Protein AF-A0A3D9SXV8-F1 (afdb_monomer_lite)

pLDDT: mean 83.95, std 8.57, range [51.34, 94.62]

Organism: NCBI:txid111806

Structure (mmCIF, N/CA/C/O backbone):
data_AF-A0A3D9SXV8-F1
#
_entry.id   AF-A0A3D9SXV8-F1
#
loop_
_atom_site.group_PDB
_atom_site.id
_atom_site.type_symbol
_atom_site.label_atom_id
_atom_site.label_alt_id
_atom_site.label_comp_id
_atom_site.label_asym_id
_atom_site.label_entity_id
_atom_site.label_seq_id
_atom_site.pdbx_PDB_ins_code
_atom_site.Cartn_x
_atom_site.Cartn_y
_atom_site.Cartn_z
_atom_site.occupancy
_atom_site.B_iso_or_equiv
_atom_site.auth_seq_id
_atom_site.auth_comp_id
_atom_site.auth_asym_id
_atom_site.auth_atom_id
_atom_site.pdbx_PDB_model_num
ATOM 1 N N . MET A 1 1 ? 10.862 8.177 3.736 1.00 51.34 1 MET A N 1
ATOM 2 C CA . MET A 1 1 ? 10.577 8.195 5.181 1.00 51.34 1 MET A CA 1
ATOM 3 C C . MET A 1 1 ? 9.714 6.998 5.511 1.00 51.34 1 MET A C 1
ATOM 5 O O . MET A 1 1 ? 8.663 6.842 4.898 1.00 51.34 1 MET A O 1
ATOM 9 N N . ALA A 1 2 ? 10.207 6.111 6.371 1.00 75.06 2 ALA A N 1
ATOM 10 C CA . ALA A 1 2 ? 9.365 5.099 6.994 1.00 75.06 2 ALA A CA 1
ATOM 11 C C . ALA A 1 2 ? 8.581 5.783 8.123 1.00 75.06 2 ALA A C 1
ATOM 13 O O . ALA A 1 2 ? 9.145 6.641 8.797 1.00 75.06 2 ALA A O 1
ATOM 14 N N . LEU A 1 3 ? 7.302 5.444 8.279 1.00 78.31 3 LEU A N 1
ATOM 15 C CA . LEU A 1 3 ? 6.512 5.881 9.432 1.00 78.31 3 LEU A CA 1
ATOM 16 C C . LEU A 1 3 ? 7.161 5.342 10.708 1.00 78.31 3 LEU A C 1
ATOM 18 O O . LEU A 1 3 ? 7.567 4.174 10.733 1.00 78.31 3 LEU A O 1
ATOM 22 N N . SER A 1 4 ? 7.217 6.166 11.748 1.00 89.31 4 SER A N 1
ATOM 23 C CA . SER A 1 4 ? 7.551 5.731 13.101 1.00 89.31 4 SER A CA 1
ATOM 24 C C . SER A 1 4 ? 6.560 4.660 13.576 1.00 89.31 4 SER A C 1
ATOM 26 O O . SER A 1 4 ? 5.415 4.606 13.123 1.00 89.31 4 SER A O 1
ATOM 28 N N . MET A 1 5 ? 6.986 3.802 14.505 1.00 89.12 5 MET A N 1
ATOM 29 C CA . MET A 1 5 ? 6.125 2.769 15.098 1.00 89.12 5 MET A CA 1
ATOM 30 C C . MET A 1 5 ? 4.872 3.367 15.751 1.00 89.12 5 MET A C 1
ATOM 32 O O . MET A 1 5 ? 3.790 2.796 15.643 1.00 89.12 5 MET A O 1
ATOM 36 N N . GLU A 1 6 ? 5.000 4.546 16.365 1.00 90.31 6 GLU A N 1
ATOM 37 C CA . GLU A 1 6 ? 3.866 5.245 16.977 1.00 90.31 6 GLU A CA 1
ATOM 38 C C . GLU A 1 6 ? 2.867 5.732 15.921 1.00 90.31 6 GLU A C 1
ATOM 40 O O . GLU A 1 6 ? 1.662 5.538 16.053 1.00 90.31 6 GLU A O 1
ATOM 45 N N . GLU A 1 7 ? 3.358 6.274 14.806 1.00 87.00 7 GLU A N 1
ATOM 46 C CA . GLU A 1 7 ? 2.493 6.694 13.699 1.00 87.00 7 GLU A CA 1
ATOM 47 C C . GLU A 1 7 ? 1.754 5.495 13.087 1.00 87.00 7 GLU A C 1
ATOM 49 O O . GLU A 1 7 ? 0.581 5.600 12.726 1.00 87.00 7 GLU A O 1
ATOM 54 N N . GLN A 1 8 ? 2.414 4.335 13.003 1.00 87.50 8 GLN A N 1
ATOM 55 C CA . GLN A 1 8 ? 1.783 3.094 12.545 1.00 87.50 8 GLN A CA 1
ATOM 56 C C . GLN A 1 8 ? 0.704 2.604 13.515 1.00 87.50 8 GLN A C 1
ATOM 58 O O . GLN A 1 8 ? -0.351 2.157 13.066 1.00 87.50 8 GLN A O 1
ATOM 63 N N . ARG A 1 9 ? 0.937 2.718 14.827 1.00 90.25 9 ARG A N 1
ATOM 64 C CA . ARG A 1 9 ? -0.051 2.378 15.857 1.00 90.25 9 ARG A CA 1
ATOM 65 C C . ARG A 1 9 ? -1.295 3.256 15.751 1.00 90.25 9 ARG A C 1
ATOM 67 O O . ARG A 1 9 ? -2.402 2.723 15.722 1.00 90.25 9 ARG A O 1
ATOM 74 N N . ILE A 1 10 ? -1.114 4.572 15.641 1.00 92.38 10 ILE A N 1
ATOM 75 C CA . ILE A 1 10 ? -2.219 5.530 15.498 1.00 92.38 10 ILE A CA 1
ATOM 76 C C . ILE A 1 10 ? -3.032 5.217 14.235 1.00 92.38 10 ILE A C 1
ATOM 78 O O . ILE A 1 10 ? -4.259 5.175 14.279 1.00 92.38 10 ILE A O 1
ATOM 82 N N . LEU A 1 11 ? -2.365 4.930 13.113 1.00 90.81 11 LEU A N 1
ATOM 83 C CA . LEU A 1 11 ? -3.036 4.527 11.873 1.00 90.81 11 LEU A CA 1
ATOM 84 C C . LEU A 1 11 ? -3.852 3.238 12.035 1.00 90.81 11 LEU A C 1
ATOM 86 O O . LEU A 1 11 ? -4.985 3.181 11.562 1.00 90.81 11 LEU A O 1
ATOM 90 N N . ALA A 1 12 ? -3.308 2.227 12.717 1.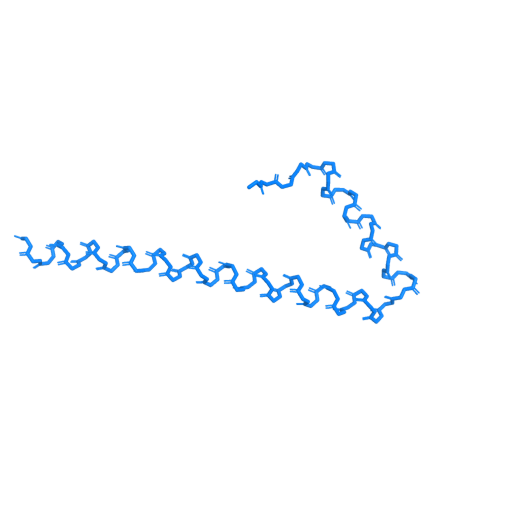00 88.69 12 ALA A N 1
ATOM 91 C CA . ALA A 1 12 ? -4.016 0.973 12.971 1.00 88.69 12 ALA A CA 1
ATOM 92 C C . ALA A 1 12 ? -5.255 1.177 13.862 1.00 88.69 12 ALA A C 1
ATOM 94 O O . ALA A 1 12 ? -6.299 0.556 13.645 1.00 88.69 12 ALA A O 1
ATOM 95 N N . GLU A 1 13 ? -5.165 2.076 14.840 1.00 92.75 13 GLU A N 1
ATOM 96 C CA . GLU A 1 13 ? -6.298 2.433 15.689 1.00 92.75 13 GLU A CA 1
ATOM 97 C C . GLU A 1 13 ? -7.386 3.177 14.904 1.00 92.75 13 GLU A C 1
ATOM 99 O O . GLU A 1 13 ? -8.566 2.844 15.028 1.00 92.75 13 GLU A O 1
ATOM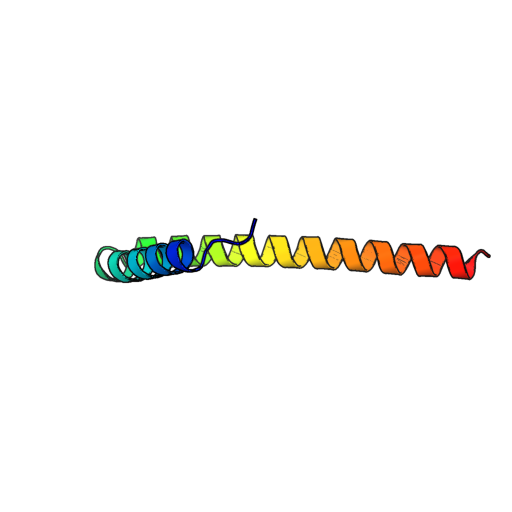 104 N N . ILE A 1 14 ? -7.000 4.121 14.039 1.00 90.31 14 ILE A N 1
ATOM 105 C CA . ILE A 1 14 ? -7.931 4.824 13.145 1.00 90.31 14 ILE A CA 1
ATOM 106 C C . ILE A 1 14 ? -8.630 3.835 12.210 1.00 90.31 14 ILE A C 1
ATOM 108 O O . ILE A 1 14 ? -9.847 3.903 12.070 1.00 90.31 14 ILE A O 1
ATOM 112 N N . GLU A 1 15 ? -7.901 2.900 11.592 1.00 89.38 15 GLU A N 1
ATOM 113 C CA . GLU A 1 15 ? -8.504 1.878 10.725 1.00 89.38 15 GLU A CA 1
ATOM 114 C C . GLU A 1 15 ? -9.504 0.998 11.485 1.00 89.38 15 GLU A C 1
ATOM 116 O O . GLU A 1 15 ? -10.573 0.693 10.957 1.00 89.38 15 GLU A O 1
ATOM 121 N N . THR A 1 16 ? -9.187 0.633 12.731 1.00 90.25 16 THR A N 1
ATOM 122 C CA . THR A 1 16 ? -10.065 -0.188 13.577 1.00 90.25 16 THR A CA 1
ATOM 123 C C . THR A 1 16 ? -11.358 0.550 13.918 1.00 90.25 16 THR A C 1
ATOM 125 O O . THR A 1 16 ? -12.439 -0.006 13.731 1.00 90.25 16 THR A O 1
ATOM 128 N N . ARG A 1 17 ? -11.261 1.808 14.368 1.00 92.25 17 ARG A N 1
ATOM 129 C CA . ARG A 1 17 ? -12.436 2.636 14.689 1.00 92.25 17 ARG A CA 1
ATOM 130 C C . ARG A 1 17 ? -13.267 2.929 13.440 1.00 92.25 17 ARG A C 1
ATOM 132 O O . ARG A 1 17 ? -14.478 2.763 13.447 1.00 92.25 17 ARG A O 1
ATOM 139 N N . LEU A 1 18 ? -12.615 3.251 12.326 1.00 91.62 18 LEU A N 1
ATOM 140 C CA . LEU A 1 18 ? -13.301 3.532 11.069 1.00 91.62 18 LEU A CA 1
ATOM 141 C C . LEU A 1 18 ? -14.052 2.314 10.519 1.00 91.62 18 LEU A C 1
ATOM 143 O O . LEU A 1 18 ? -15.128 2.470 9.957 1.00 91.62 18 LEU A O 1
ATOM 147 N N . ALA A 1 19 ? -13.511 1.104 10.683 1.00 90.06 19 ALA A N 1
ATOM 148 C CA . ALA A 1 19 ? -14.204 -0.121 10.291 1.00 90.06 19 ALA A CA 1
ATOM 149 C C . ALA A 1 19 ? -15.459 -0.398 11.135 1.00 90.06 19 ALA A C 1
ATOM 151 O O . ALA A 1 19 ? -16.377 -1.057 10.645 1.00 90.06 19 ALA A O 1
ATOM 152 N N . GLN A 1 20 ? -15.492 0.091 12.378 1.00 93.19 20 GLN A N 1
ATOM 153 C CA . GLN A 1 20 ? -16.653 0.004 13.264 1.00 93.19 20 GLN A CA 1
ATOM 154 C C . GLN A 1 20 ? -17.704 1.069 12.923 1.00 93.19 20 GLN A C 1
ATOM 156 O O . GLN A 1 20 ? -18.887 0.744 12.869 1.00 93.19 20 GLN A O 1
ATOM 161 N N . ASP A 1 21 ? -17.271 2.303 12.653 1.00 94.62 21 ASP A N 1
ATOM 162 C CA . ASP A 1 21 ? -18.164 3.436 12.386 1.00 94.62 21 ASP A CA 1
ATOM 163 C C . ASP A 1 21 ? -18.753 3.408 10.962 1.00 94.62 21 ASP A C 1
ATOM 165 O O . ASP A 1 21 ? -19.947 3.641 10.773 1.00 94.62 21 ASP A O 1
ATOM 169 N N . ASP A 1 22 ? -17.929 3.114 9.947 1.00 92.62 22 ASP A N 1
ATOM 170 C CA . ASP A 1 22 ? -18.335 3.027 8.538 1.00 92.62 22 ASP A CA 1
ATOM 171 C C . ASP A 1 22 ? -17.524 1.948 7.783 1.00 92.62 22 ASP A C 1
ATOM 173 O O . ASP A 1 22 ? -16.463 2.220 7.193 1.00 92.62 22 ASP A O 1
ATOM 177 N N . PRO A 1 23 ? -18.032 0.702 7.723 1.00 88.81 23 PRO A N 1
ATOM 178 C CA . PRO A 1 23 ? -17.341 -0.396 7.052 1.00 88.81 23 PRO A CA 1
ATOM 179 C C . PRO A 1 23 ? -17.206 -0.180 5.535 1.00 88.81 23 PRO A C 1
ATOM 181 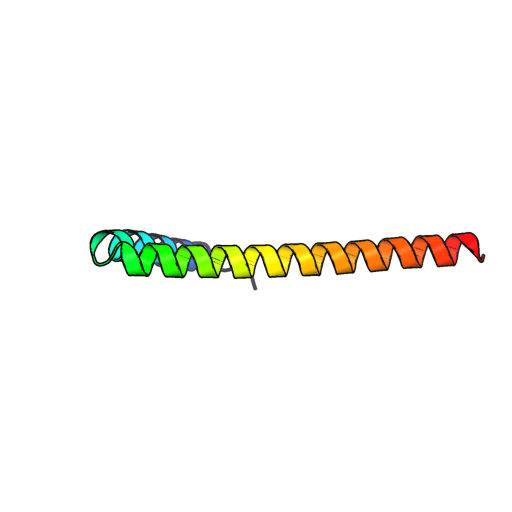O O . PRO A 1 23 ? -16.267 -0.690 4.912 1.00 88.81 23 PRO A O 1
ATOM 184 N N . GLY A 1 24 ? -18.114 0.587 4.918 1.00 88.69 24 GLY A N 1
ATOM 185 C CA . GLY A 1 24 ? -18.074 0.887 3.489 1.00 88.69 24 GLY A CA 1
ATOM 186 C C . GLY A 1 24 ? -16.911 1.813 3.146 1.00 88.69 24 GLY A C 1
ATOM 187 O O . GLY A 1 24 ? -16.148 1.554 2.205 1.00 88.69 24 GLY A O 1
ATOM 188 N N . LEU A 1 25 ? -16.730 2.872 3.936 1.00 86.75 25 LEU A N 1
ATOM 189 C CA . LEU A 1 25 ? -15.606 3.792 3.797 1.00 86.75 25 LEU A CA 1
ATOM 190 C C . LEU A 1 25 ? -14.271 3.113 4.122 1.00 86.75 25 LEU A C 1
ATOM 192 O O . LEU A 1 25 ? -13.314 3.264 3.352 1.00 86.75 25 LEU A O 1
ATOM 196 N N . ALA A 1 26 ? -14.218 2.305 5.184 1.00 89.50 26 ALA A N 1
ATOM 197 C CA . ALA A 1 26 ? -13.033 1.528 5.540 1.00 89.50 26 ALA A CA 1
ATOM 198 C C . ALA A 1 26 ? -12.584 0.623 4.379 1.00 89.50 26 ALA A C 1
ATOM 200 O O . ALA A 1 26 ? -11.427 0.677 3.949 1.00 89.50 26 ALA A O 1
ATOM 201 N N . GLY A 1 27 ? -13.515 -0.125 3.773 1.00 85.38 27 GLY A N 1
ATOM 202 C CA . GLY A 1 27 ? -13.225 -0.980 2.619 1.00 85.38 27 GLY A CA 1
ATOM 203 C C . GLY A 1 27 ? -12.664 -0.210 1.415 1.00 85.38 27 GLY A C 1
ATOM 204 O O . GLY A 1 27 ? -11.688 -0.642 0.787 1.00 85.38 27 GLY A O 1
ATOM 205 N N . ARG A 1 28 ? -13.225 0.968 1.110 1.00 87.19 28 ARG A N 1
ATOM 206 C CA . ARG A 1 28 ? -12.756 1.833 0.010 1.00 87.19 28 ARG A CA 1
ATOM 207 C C . ARG A 1 28 ? -11.344 2.368 0.259 1.00 87.19 28 ARG A C 1
ATOM 209 O O . ARG A 1 28 ? -10.518 2.361 -0.660 1.00 87.19 28 ARG A O 1
ATOM 216 N N . LEU A 1 29 ? -11.046 2.795 1.485 1.00 87.06 29 LEU A N 1
ATOM 217 C CA . LEU A 1 29 ? -9.727 3.306 1.866 1.00 87.06 29 LEU A CA 1
ATOM 218 C C . LEU A 1 29 ? -8.669 2.201 1.869 1.00 87.06 29 LEU A C 1
ATOM 220 O O . LEU A 1 29 ? -7.617 2.372 1.246 1.00 87.06 29 LEU A O 1
ATOM 224 N N . SER A 1 30 ? -8.963 1.031 2.444 1.00 83.31 30 SER A N 1
ATOM 225 C CA . SER A 1 30 ? -8.059 -0.123 2.386 1.00 83.31 30 SER A CA 1
ATOM 226 C C . SER A 1 30 ? -7.779 -0.553 0.940 1.00 83.31 30 SER A C 1
ATOM 228 O O . SER A 1 30 ? -6.633 -0.855 0.585 1.00 83.31 30 SER A O 1
ATOM 230 N N . GLY A 1 31 ? -8.795 -0.532 0.069 1.00 82.81 31 GLY A N 1
ATOM 231 C CA . GLY A 1 31 ? -8.641 -0.791 -1.365 1.00 82.81 31 GLY A CA 1
ATOM 232 C C . GLY A 1 31 ? -7.697 0.204 -2.051 1.00 82.81 31 GLY A C 1
ATOM 233 O O . GLY A 1 31 ? -6.788 -0.196 -2.787 1.00 82.81 31 GLY A O 1
ATOM 234 N N . MET A 1 32 ? -7.846 1.498 -1.758 1.00 83.25 32 MET A N 1
ATOM 235 C CA . MET A 1 32 ? -6.989 2.555 -2.300 1.00 83.25 32 MET A CA 1
ATOM 236 C C . MET A 1 32 ? -5.539 2.438 -1.808 1.00 83.25 32 MET A C 1
ATOM 238 O O . MET A 1 32 ? -4.601 2.557 -2.606 1.00 83.25 32 MET A O 1
ATOM 242 N N . THR A 1 33 ? -5.342 2.139 -0.523 1.00 80.62 33 THR A N 1
ATOM 243 C CA . THR A 1 33 ? -4.024 1.906 0.080 1.00 80.62 33 THR A CA 1
ATOM 244 C C . THR A 1 33 ? -3.329 0.708 -0.567 1.00 80.62 33 THR A C 1
ATOM 246 O O . THR A 1 33 ? -2.173 0.816 -0.991 1.00 80.62 33 THR A O 1
ATOM 249 N N . ARG A 1 34 ? -4.039 -0.413 -0.766 1.00 81.25 34 ARG A N 1
ATOM 250 C CA . ARG A 1 34 ? -3.511 -1.594 -1.475 1.00 81.25 34 ARG A CA 1
ATOM 251 C C . ARG A 1 34 ? -3.159 -1.287 -2.931 1.00 81.25 34 ARG A C 1
ATOM 253 O O . ARG A 1 34 ? -2.103 -1.715 -3.399 1.00 81.25 34 ARG A O 1
ATOM 260 N N . ALA A 1 35 ? -3.985 -0.516 -3.640 1.00 74.75 35 ALA A N 1
ATOM 261 C CA . ALA A 1 35 ? -3.713 -0.107 -5.018 1.00 74.75 35 ALA A CA 1
ATOM 262 C C . ALA A 1 35 ? -2.471 0.797 -5.119 1.00 74.75 35 ALA A C 1
ATOM 264 O O . ALA A 1 35 ? -1.613 0.582 -5.982 1.00 74.75 35 ALA A O 1
ATOM 265 N N . ARG A 1 36 ? -2.319 1.767 -4.206 1.00 75.12 36 ARG A N 1
ATOM 266 C CA . ARG A 1 36 ? -1.117 2.615 -4.110 1.00 75.12 36 ARG A CA 1
ATOM 267 C C . ARG A 1 36 ? 0.126 1.789 -3.780 1.00 75.12 36 ARG A C 1
ATOM 269 O O . ARG A 1 36 ? 1.154 1.972 -4.432 1.00 75.12 36 ARG A O 1
ATOM 276 N N . ARG A 1 37 ? 0.033 0.849 -2.832 1.00 74.62 37 ARG A N 1
ATOM 277 C CA . ARG A 1 37 ? 1.140 -0.048 -2.461 1.00 74.62 37 ARG A CA 1
ATOM 278 C C . ARG A 1 37 ? 1.551 -0.936 -3.636 1.00 74.62 37 ARG A C 1
ATOM 280 O O . ARG A 1 37 ? 2.728 -0.968 -3.976 1.00 74.62 37 ARG A O 1
ATOM 287 N N . ARG A 1 38 ? 0.592 -1.553 -4.341 1.00 72.44 38 ARG A N 1
ATOM 288 C CA . ARG A 1 38 ? 0.848 -2.333 -5.569 1.00 72.44 38 ARG A CA 1
ATOM 289 C C . ARG A 1 38 ? 1.515 -1.500 -6.663 1.00 72.44 38 ARG A C 1
ATOM 291 O O . ARG A 1 38 ? 2.470 -1.971 -7.272 1.00 72.44 38 ARG A O 1
ATOM 298 N N . ARG A 1 39 ? 1.066 -0.261 -6.904 1.00 70.69 39 ARG A N 1
ATOM 299 C CA . ARG A 1 39 ? 1.710 0.639 -7.882 1.00 70.69 39 ARG A CA 1
ATOM 300 C C . ARG A 1 39 ? 3.143 0.995 -7.485 1.00 70.69 39 ARG A C 1
ATOM 302 O O . ARG A 1 39 ? 4.007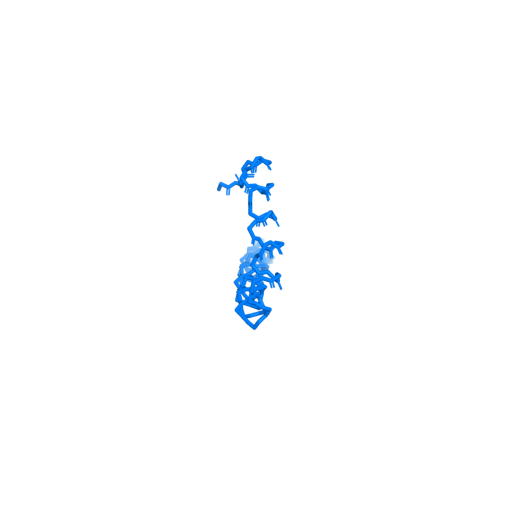 0.998 -8.354 1.00 70.69 39 ARG A O 1
ATOM 309 N N . ARG A 1 40 ? 3.415 1.264 -6.202 1.00 69.69 40 ARG A N 1
ATOM 310 C CA . ARG A 1 40 ? 4.780 1.531 -5.708 1.00 69.69 40 ARG A CA 1
ATOM 311 C C . ARG A 1 40 ? 5.693 0.316 -5.868 1.00 69.69 40 ARG A C 1
ATOM 313 O O . ARG A 1 40 ? 6.782 0.468 -6.403 1.00 69.69 40 ARG A O 1
ATOM 320 N N . VAL A 1 41 ? 5.225 -0.874 -5.485 1.00 71.69 41 VAL A N 1
ATOM 321 C CA . VAL A 1 41 ? 5.985 -2.127 -5.642 1.00 71.69 41 VAL A CA 1
ATOM 322 C C . VAL A 1 41 ? 6.272 -2.409 -7.116 1.00 71.69 41 VAL A C 1
ATOM 324 O O . VAL A 1 41 ? 7.412 -2.688 -7.463 1.00 71.69 41 VAL A O 1
ATOM 327 N N . ARG A 1 42 ? 5.276 -2.255 -8.000 1.00 69.94 42 ARG A N 1
ATOM 328 C CA . ARG A 1 42 ? 5.473 -2.419 -9.449 1.00 69.94 42 ARG A CA 1
ATOM 329 C C . ARG A 1 42 ? 6.492 -1.433 -10.012 1.00 69.94 42 ARG A C 1
ATOM 331 O O . ARG A 1 42 ? 7.367 -1.860 -10.746 1.00 69.94 42 ARG A O 1
ATOM 338 N N . ARG A 1 43 ? 6.413 -0.149 -9.645 1.00 68.38 43 ARG A N 1
ATOM 339 C CA . ARG A 1 43 ? 7.383 0.871 -10.087 1.00 68.38 43 ARG A CA 1
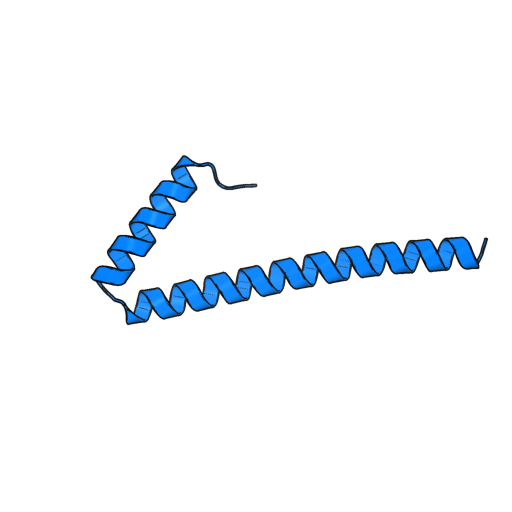ATOM 340 C C . ARG A 1 43 ? 8.801 0.585 -9.588 1.00 68.38 43 ARG A C 1
ATOM 342 O O . ARG A 1 43 ? 9.751 0.756 -10.344 1.00 68.38 43 ARG A O 1
ATOM 349 N N . GLY A 1 44 ? 8.939 0.126 -8.344 1.00 68.25 44 GLY A N 1
ATOM 350 C CA . GLY A 1 44 ? 10.226 -0.313 -7.801 1.00 68.25 44 GLY A CA 1
ATOM 351 C C . GLY A 1 44 ? 10.780 -1.516 -8.563 1.00 68.25 44 GLY A C 1
ATOM 352 O O . GLY A 1 44 ? 11.917 -1.481 -9.017 1.00 68.25 44 GLY A O 1
ATOM 353 N N . ALA A 1 45 ? 9.952 -2.536 -8.793 1.00 73.44 45 ALA A N 1
ATOM 354 C CA . ALA A 1 45 ? 10.341 -3.726 -9.545 1.00 73.44 45 ALA A CA 1
ATOM 355 C C . ALA A 1 45 ? 10.747 -3.401 -10.993 1.00 73.44 45 ALA A C 1
ATOM 357 O O . ALA A 1 45 ? 11.752 -3.917 -11.466 1.00 73.44 45 ALA A O 1
ATOM 358 N N . THR A 1 46 ? 10.024 -2.509 -11.682 1.00 75.00 46 THR A N 1
ATOM 359 C CA . THR A 1 46 ? 10.394 -2.079 -13.041 1.00 75.00 46 THR A CA 1
ATOM 360 C C . THR A 1 46 ? 11.698 -1.290 -13.069 1.00 75.00 46 THR A C 1
ATOM 362 O O . THR A 1 46 ? 12.474 -1.456 -14.001 1.00 75.00 46 THR A O 1
ATOM 365 N N . ALA A 1 47 ? 11.964 -0.458 -12.057 1.00 75.69 47 ALA A N 1
ATOM 366 C CA . ALA A 1 47 ? 13.220 0.284 -11.968 1.00 75.69 47 ALA A CA 1
ATOM 367 C C . ALA A 1 47 ? 14.410 -0.660 -11.737 1.00 75.69 47 ALA A C 1
ATOM 369 O O . ALA A 1 47 ? 15.416 -0.551 -12.429 1.00 75.69 47 ALA A O 1
ATOM 370 N N . VAL A 1 48 ? 14.268 -1.635 -10.832 1.00 85.25 48 VAL A N 1
ATOM 371 C CA . VAL A 1 48 ? 15.293 -2.667 -10.605 1.00 85.25 48 VAL A CA 1
ATOM 372 C C . VAL A 1 48 ? 15.519 -3.494 -11.870 1.00 85.25 48 VAL A C 1
ATOM 374 O O . VAL A 1 48 ? 16.661 -3.677 -12.276 1.00 85.25 48 VAL A O 1
ATOM 377 N N . ALA A 1 49 ? 14.450 -3.937 -12.537 1.00 83.56 49 ALA A N 1
ATOM 378 C CA . ALA A 1 49 ? 14.556 -4.691 -13.783 1.00 83.56 49 ALA A CA 1
ATOM 379 C C . ALA A 1 49 ? 15.258 -3.890 -14.893 1.00 83.56 49 ALA A C 1
ATOM 381 O O . ALA A 1 49 ? 16.096 -4.442 -15.596 1.00 83.56 49 ALA A O 1
ATOM 382 N N . ALA A 1 50 ? 14.965 -2.591 -15.022 1.00 82.25 50 ALA A N 1
ATOM 383 C CA . ALA A 1 50 ? 15.621 -1.719 -15.994 1.00 82.25 50 ALA A CA 1
ATOM 384 C C . ALA A 1 50 ? 17.122 -1.558 -15.708 1.00 82.25 50 ALA A C 1
ATOM 386 O O . ALA A 1 50 ? 17.925 -1.624 -16.634 1.00 82.25 50 ALA A O 1
ATOM 387 N N . VAL A 1 51 ? 17.509 -1.399 -14.437 1.00 87.50 51 VAL A N 1
ATOM 388 C CA . VAL A 1 51 ? 18.923 -1.328 -14.033 1.00 87.50 51 VAL A CA 1
ATOM 389 C C . VAL A 1 51 ? 19.642 -2.642 -14.337 1.00 87.50 51 VAL A C 1
ATOM 391 O O . VAL A 1 51 ? 20.712 -2.620 -14.934 1.00 87.50 51 VAL A O 1
ATOM 394 N N . VAL A 1 52 ? 19.044 -3.786 -13.991 1.00 90.31 52 VAL A N 1
ATOM 395 C CA . VAL A 1 52 ? 19.619 -5.109 -14.287 1.00 90.31 52 VAL A CA 1
ATOM 396 C C . VAL A 1 52 ? 19.788 -5.311 -15.793 1.00 90.31 52 VAL A C 1
ATOM 398 O O . VAL A 1 52 ? 20.853 -5.736 -16.233 1.00 90.31 52 VAL A O 1
ATOM 401 N N . LEU A 1 53 ? 18.774 -4.961 -16.591 1.00 89.56 53 LEU A N 1
ATOM 402 C CA . LEU A 1 53 ? 18.843 -5.053 -18.049 1.00 89.56 53 LEU A CA 1
ATOM 403 C C . LEU A 1 53 ? 19.975 -4.181 -18.610 1.00 89.56 53 LEU A C 1
ATOM 405 O O . LEU A 1 53 ? 20.734 -4.634 -19.458 1.00 89.56 53 LEU A O 1
ATOM 409 N N . LEU A 1 54 ? 20.115 -2.951 -18.112 1.00 89.31 54 LEU A N 1
ATOM 410 C CA . LEU A 1 54 ? 21.157 -2.024 -18.548 1.00 89.31 54 LEU A CA 1
ATOM 411 C C . LEU A 1 54 ? 22.563 -2.551 -18.225 1.00 89.31 54 LEU A C 1
ATOM 413 O O . LEU A 1 54 ? 23.439 -2.492 -19.081 1.00 89.31 54 LEU A O 1
ATOM 417 N N . VAL A 1 55 ? 22.764 -3.128 -17.036 1.00 91.00 55 VAL A N 1
ATOM 418 C CA . VAL A 1 55 ? 24.035 -3.771 -16.655 1.00 91.00 55 VAL A CA 1
ATOM 419 C C . VAL A 1 55 ? 24.370 -4.939 -17.585 1.00 91.00 55 VAL A C 1
ATOM 421 O O . VAL A 1 55 ? 25.509 -5.050 -18.031 1.00 91.00 55 VAL A O 1
ATOM 424 N N . LEU A 1 56 ? 23.388 -5.784 -17.916 1.00 92.12 56 LEU A N 1
ATOM 425 C CA . LEU A 1 56 ? 23.587 -6.904 -18.840 1.00 92.12 56 LEU A CA 1
ATOM 426 C C . LEU A 1 56 ? 23.946 -6.433 -20.253 1.00 92.12 56 LEU A C 1
ATOM 428 O O . LEU A 1 56 ? 24.827 -7.013 -20.876 1.00 92.12 56 LEU A O 1
ATOM 432 N N . VAL A 1 57 ? 23.295 -5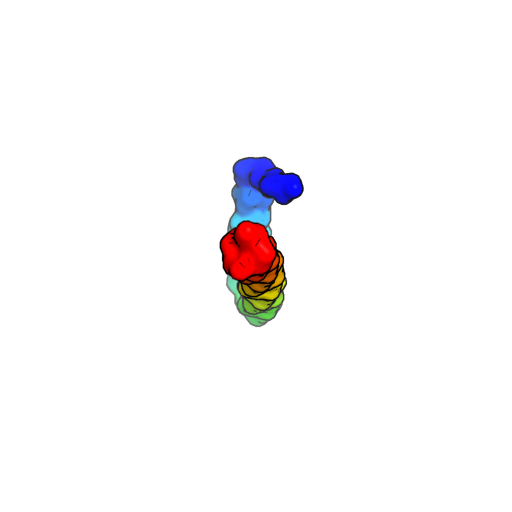.375 -20.747 1.00 92.06 57 VAL A N 1
ATOM 433 C CA . VAL A 1 57 ? 23.612 -4.788 -22.057 1.00 92.06 57 VAL A CA 1
ATOM 434 C C . VAL A 1 57 ? 25.032 -4.230 -22.073 1.00 92.06 57 VAL A C 1
ATOM 436 O O . VAL A 1 57 ? 25.762 -4.490 -23.021 1.00 92.06 57 VAL A O 1
ATOM 439 N N . VAL A 1 58 ? 25.446 -3.509 -21.026 1.00 90.94 58 VAL A N 1
ATOM 440 C CA . VAL A 1 58 ? 26.820 -2.991 -20.925 1.00 90.94 58 VAL A CA 1
ATOM 441 C C . VAL A 1 58 ? 27.828 -4.140 -20.940 1.00 90.94 58 VAL A C 1
ATOM 443 O O . VAL A 1 58 ? 28.736 -4.113 -21.760 1.00 90.94 58 VAL A O 1
ATOM 446 N N . MET A 1 59 ? 27.621 -5.173 -20.118 1.00 91.00 59 MET A N 1
ATOM 447 C CA . MET A 1 59 ? 28.496 -6.354 -20.068 1.00 91.00 59 MET A CA 1
ATOM 448 C C . MET A 1 59 ? 28.552 -7.139 -21.383 1.00 91.00 59 MET A C 1
ATOM 450 O O . MET A 1 59 ? 29.545 -7.798 -21.650 1.00 91.00 59 MET A O 1
ATOM 454 N N . ALA A 1 60 ? 27.485 -7.121 -22.184 1.00 85.75 60 ALA A N 1
ATOM 455 C CA . ALA A 1 60 ? 27.455 -7.810 -23.473 1.00 85.75 60 ALA A CA 1
ATOM 456 C C . ALA A 1 60 ? 28.169 -7.032 -24.592 1.00 85.75 60 ALA A C 1
ATOM 458 O O . ALA A 1 60 ? 28.511 -7.622 -25.615 1.00 85.75 60 ALA A O 1
ATOM 459 N N . VAL A 1 61 ? 28.329 -5.714 -24.435 1.00 86.69 61 VAL A N 1
ATOM 460 C CA . VAL A 1 61 ? 28.933 -4.823 -25.442 1.00 86.69 61 VAL A CA 1
ATOM 461 C C . VAL A 1 61 ? 30.414 -4.542 -25.150 1.00 86.69 61 VAL A C 1
ATOM 463 O O . VAL A 1 61 ? 31.143 -4.162 -26.066 1.00 86.69 61 VAL A O 1
ATOM 466 N N . THR A 1 62 ? 30.862 -4.730 -23.906 1.00 76.00 62 THR A N 1
ATOM 467 C CA . THR A 1 62 ? 32.278 -4.690 -23.492 1.00 76.00 62 THR A CA 1
ATOM 468 C C . THR A 1 62 ? 32.960 -6.036 -23.668 1.00 76.00 62 THR A C 1
ATOM 470 O O . THR A 1 62 ? 34.100 -6.047 -24.176 1.00 76.00 62 THR A O 1
#

Radius of gyration: 19.09 Å; chains: 1; bounding box: 51×16×42 Å

Foldseek 3Di:
DDDDPVRVVVVVVVLVVCCVVPVPVSVVVVVVVVVVVVVVVVVVVVVVVVVVVVVVVVVVVD

Secondary structure (DSSP, 8-state):
-PPPHHHHHHHHHHHHHHHHH-HHHHHHHHHHHHHHHHHHHHHHHHHHHHHHHHHHHHHHH-

InterPro domains:
  IPR021401 Protein of unknown function DUF3040 [PF11239] (1-59)

Sequence (62 aa):
MALSMEEQRILAEIETRLAQDDPGLAGRLSGMTRARRRRRVRRGATAVAAVVLLVLVVMAVT